Protein AF-A0AA45C4P8-F1 (afdb_monomer_lite)

Radius of gyration: 19.17 Å; chains: 1; bounding box: 40×17×59 Å

Sequence (83 aa):
MDDILNIKKSDMKKMSFNKLVENLESINEYFQSTQELDIEKGLELYKKSLDFIVIAKEKLTNLEEEKRKIDEIYDNLFNDKNT

Structure (mmCIF, N/CA/C/O backbone):
data_AF-A0AA45C4P8-F1
#
_entry.id   AF-A0AA45C4P8-F1
#
loop_
_atom_site.group_PDB
_atom_site.id
_atom_site.type_symbol
_atom_site.label_atom_id
_atom_site.label_alt_id
_atom_site.label_comp_id
_atom_site.label_asym_id
_atom_site.label_entity_id
_atom_site.label_seq_id
_atom_site.pdbx_PDB_ins_code
_atom_site.Cartn_x
_atom_site.Cartn_y
_atom_site.Cartn_z
_atom_site.occupancy
_atom_site.B_iso_or_equiv
_atom_site.auth_seq_id
_atom_site.auth_comp_id
_atom_site.auth_asym_id
_atom_site.auth_atom_id
_atom_site.pdbx_PDB_model_num
ATOM 1 N N . MET A 1 1 ? -8.422 -7.496 11.388 1.00 89.56 1 MET A N 1
ATOM 2 C CA . MET A 1 1 ? -8.191 -6.032 11.342 1.00 89.56 1 MET A CA 1
ATOM 3 C C . MET A 1 1 ? -6.993 -5.621 12.179 1.00 89.56 1 MET A C 1
ATOM 5 O O . MET A 1 1 ? -6.193 -4.832 11.698 1.00 89.56 1 MET A O 1
ATOM 9 N N . ASP A 1 2 ? -6.820 -6.181 13.375 1.00 89.00 2 ASP A N 1
ATOM 10 C CA . ASP A 1 2 ? -5.692 -5.838 14.256 1.00 89.00 2 ASP A CA 1
ATOM 11 C C . ASP A 1 2 ? -4.334 -6.146 13.600 1.00 89.00 2 ASP A C 1
ATOM 13 O O . ASP A 1 2 ? -3.410 -5.341 13.679 1.00 89.00 2 ASP A O 1
ATOM 17 N N . ASP A 1 3 ? -4.247 -7.234 12.826 1.00 93.19 3 ASP A N 1
ATOM 18 C CA . ASP A 1 3 ? -3.074 -7.536 11.994 1.00 93.19 3 ASP A CA 1
ATOM 19 C C . ASP A 1 3 ? -2.739 -6.393 11.031 1.00 93.19 3 ASP A C 1
ATOM 21 O O . ASP A 1 3 ? -1.584 -5.989 10.927 1.00 93.19 3 ASP A O 1
ATOM 25 N N . ILE A 1 4 ? -3.757 -5.821 10.376 1.00 94.19 4 ILE A N 1
ATOM 26 C CA . ILE A 1 4 ? -3.597 -4.711 9.432 1.00 94.19 4 ILE A CA 1
ATOM 27 C C . ILE A 1 4 ? -3.117 -3.454 10.163 1.00 94.19 4 ILE A C 1
ATOM 29 O O . ILE A 1 4 ? -2.187 -2.792 9.699 1.00 94.19 4 ILE A O 1
ATOM 33 N N . LEU A 1 5 ? -3.699 -3.144 11.326 1.00 96.12 5 LEU A N 1
ATOM 34 C CA . LEU A 1 5 ? -3.302 -2.006 12.163 1.00 96.12 5 LEU A CA 1
ATOM 35 C C . LEU A 1 5 ? -1.845 -2.105 12.638 1.00 96.12 5 LEU A C 1
ATOM 37 O O . LEU A 1 5 ? -1.162 -1.081 12.736 1.00 96.12 5 LEU A O 1
ATOM 41 N N . ASN A 1 6 ? -1.331 -3.319 12.825 1.00 96.69 6 ASN A N 1
ATOM 42 C CA . ASN A 1 6 ? 0.031 -3.567 13.294 1.00 96.69 6 ASN A CA 1
ATOM 43 C C . ASN A 1 6 ? 1.109 -3.512 12.197 1.00 96.69 6 ASN A C 1
ATOM 45 O O . ASN A 1 6 ? 2.299 -3.439 12.516 1.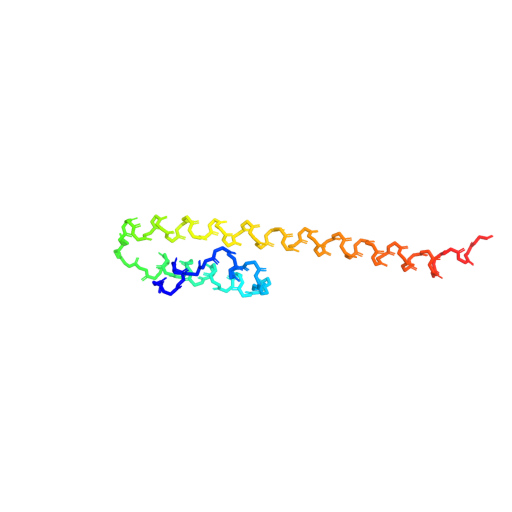00 96.69 6 ASN A O 1
ATOM 49 N N . ILE A 1 7 ? 0.741 -3.485 10.910 1.00 97.31 7 ILE A N 1
ATOM 50 C CA . ILE A 1 7 ? 1.714 -3.406 9.806 1.00 97.31 7 ILE A CA 1
ATOM 51 C C . ILE A 1 7 ? 2.476 -2.079 9.881 1.00 97.31 7 ILE A C 1
ATOM 53 O O . ILE A 1 7 ? 1.887 -1.006 9.778 1.00 97.31 7 ILE A O 1
ATOM 57 N N . LYS A 1 8 ? 3.802 -2.093 10.012 1.00 96.94 8 LYS A N 1
ATOM 58 C CA . LYS A 1 8 ? 4.579 -0.843 10.054 1.00 96.94 8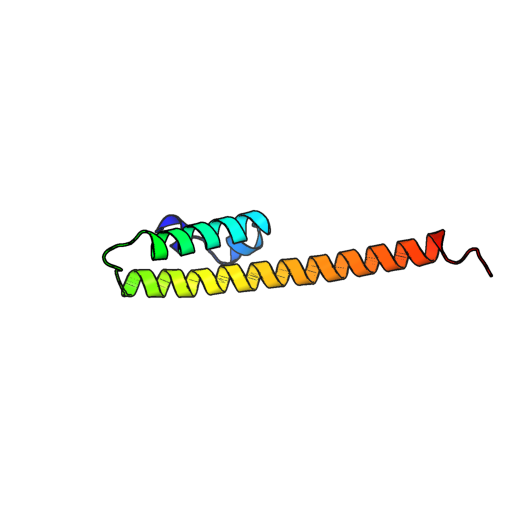 LYS A CA 1
ATOM 59 C C . LYS A 1 8 ? 4.720 -0.241 8.657 1.00 96.94 8 LYS A C 1
ATOM 61 O O . LYS A 1 8 ? 4.814 -0.962 7.667 1.00 96.94 8 LYS A O 1
ATOM 66 N N . LYS A 1 9 ? 4.863 1.088 8.574 1.00 94.69 9 LYS A N 1
ATOM 67 C CA . LYS A 1 9 ? 5.153 1.794 7.306 1.00 94.69 9 LYS A CA 1
ATOM 68 C C . LYS A 1 9 ? 6.362 1.217 6.563 1.00 94.69 9 LYS A C 1
ATOM 70 O O . LYS A 1 9 ? 6.352 1.135 5.340 1.00 94.69 9 LYS A O 1
ATOM 75 N N . SER A 1 10 ? 7.398 0.801 7.292 1.00 96.12 10 SER A N 1
ATOM 76 C CA . SER A 1 10 ? 8.586 0.155 6.718 1.00 96.12 10 SER A CA 1
ATOM 77 C C . SER A 1 10 ? 8.263 -1.144 5.985 1.00 96.12 10 SER A C 1
ATOM 79 O O . SER A 1 10 ? 8.895 -1.448 4.977 1.00 96.12 10 SER A O 1
ATOM 81 N N . ASP A 1 11 ? 7.284 -1.895 6.482 1.00 97.62 11 ASP A N 1
ATOM 82 C CA . ASP A 1 11 ? 6.884 -3.179 5.915 1.00 97.62 11 ASP A CA 1
ATOM 83 C C . ASP A 1 11 ? 5.936 -2.961 4.736 1.00 97.62 11 ASP A C 1
ATOM 85 O O . ASP A 1 11 ? 6.118 -3.582 3.693 1.00 97.62 11 ASP A O 1
ATOM 89 N N . MET A 1 12 ? 5.030 -1.978 4.830 1.00 97.31 12 MET A N 1
ATOM 90 C CA . MET A 1 12 ? 4.209 -1.524 3.698 1.00 97.31 12 MET A CA 1
ATOM 91 C C . MET A 1 12 ? 5.064 -1.138 2.488 1.00 97.31 12 MET A C 1
ATOM 93 O O . MET A 1 12 ? 4.788 -1.556 1.368 1.00 97.31 12 MET A O 1
ATOM 97 N N . LYS A 1 13 ? 6.156 -0.388 2.692 1.00 96.19 13 LYS A N 1
ATOM 98 C CA . LYS A 1 13 ? 7.055 0.013 1.594 1.00 96.19 13 LYS A CA 1
ATOM 99 C C . LYS A 1 13 ? 7.651 -1.180 0.836 1.00 96.19 13 LYS A C 1
ATOM 101 O O . LYS A 1 13 ? 7.932 -1.062 -0.359 1.00 96.19 13 LYS A O 1
ATOM 106 N N . LYS A 1 14 ? 7.798 -2.333 1.495 1.00 97.12 14 LYS A N 1
ATOM 107 C CA . LYS A 1 14 ? 8.301 -3.582 0.899 1.00 97.12 14 LYS A CA 1
ATOM 108 C C . LYS A 1 14 ? 7.215 -4.404 0.197 1.00 97.12 14 LYS A C 1
ATOM 110 O O . LYS A 1 14 ? 7.553 -5.315 -0.548 1.00 97.12 14 LYS A O 1
ATOM 115 N N . MET A 1 15 ? 5.935 -4.099 0.407 1.00 97.38 15 MET A N 1
ATOM 116 C CA . MET A 1 15 ? 4.828 -4.818 -0.229 1.00 97.38 15 MET A CA 1
ATOM 117 C C . MET A 1 15 ? 4.747 -4.529 -1.732 1.00 97.38 15 MET A C 1
ATOM 119 O O . MET A 1 15 ? 5.185 -3.478 -2.214 1.00 97.38 15 MET A O 1
ATOM 123 N N . SER A 1 16 ? 4.162 -5.463 -2.483 1.00 96.81 16 SER A N 1
ATOM 124 C CA . SER A 1 16 ? 3.748 -5.210 -3.864 1.00 96.81 16 SER A CA 1
ATOM 125 C C . SER A 1 16 ? 2.572 -4.230 -3.895 1.00 96.81 16 SER A C 1
ATOM 127 O O . SER A 1 16 ? 1.842 -4.101 -2.911 1.00 96.81 16 SER A O 1
ATOM 129 N N . PHE A 1 17 ? 2.366 -3.556 -5.031 1.00 96.25 17 PHE A N 1
ATOM 130 C CA . PHE A 1 17 ? 1.203 -2.684 -5.224 1.00 96.25 17 PHE A CA 1
ATOM 131 C C . PHE A 1 17 ? -0.109 -3.435 -4.953 1.00 96.25 17 PHE A C 1
ATOM 133 O O . PHE A 1 17 ? -0.901 -2.994 -4.126 1.00 96.25 17 PHE A O 1
ATOM 140 N N . ASN A 1 18 ? -0.275 -4.624 -5.545 1.00 96.69 18 ASN A N 1
ATOM 141 C CA . ASN A 1 18 ? -1.462 -5.459 -5.341 1.00 96.69 18 ASN A CA 1
ATOM 142 C C . ASN A 1 18 ? -1.691 -5.766 -3.862 1.00 96.69 18 ASN A C 1
ATOM 144 O O . ASN A 1 18 ? -2.811 -5.647 -3.385 1.00 96.69 18 ASN A O 1
ATOM 148 N N . LYS A 1 19 ? -0.629 -6.069 -3.101 1.00 97.75 19 LYS A N 1
ATOM 149 C CA . LYS A 1 19 ? -0.798 -6.368 -1.680 1.00 97.75 19 LYS A CA 1
ATOM 150 C C . LYS A 1 19 ? -1.242 -5.150 -0.870 1.00 97.75 19 LYS A C 1
ATOM 152 O O . LYS A 1 19 ? -1.987 -5.302 0.094 1.00 97.75 19 LYS A O 1
ATOM 157 N N . LEU A 1 20 ? -0.798 -3.946 -1.233 1.00 97.88 20 LEU A N 1
ATOM 158 C CA . LEU A 1 20 ? -1.284 -2.711 -0.607 1.00 97.88 20 LEU A CA 1
ATOM 159 C C . LEU A 1 20 ? -2.779 -2.508 -0.896 1.00 97.88 20 LEU A C 1
ATOM 161 O O . LEU A 1 20 ? -3.524 -2.165 0.018 1.00 97.88 20 LEU A O 1
ATOM 165 N N . VAL A 1 21 ? -3.212 -2.770 -2.133 1.00 97.19 21 VAL A N 1
ATOM 166 C CA . VAL A 1 21 ? -4.621 -2.667 -2.550 1.00 97.19 21 VAL A CA 1
ATOM 167 C C . VAL A 1 21 ? -5.494 -3.711 -1.853 1.00 97.19 21 VAL A C 1
ATOM 169 O O . VAL A 1 21 ? -6.511 -3.340 -1.287 1.00 97.19 21 VAL A O 1
ATOM 172 N N . GLU A 1 22 ? -5.062 -4.969 -1.764 1.00 97.75 22 GLU A N 1
ATOM 173 C CA . GLU A 1 22 ? -5.786 -6.019 -1.024 1.00 97.75 22 GLU A CA 1
ATOM 174 C C . GLU A 1 22 ? -6.028 -5.633 0.448 1.00 97.75 22 GLU A C 1
ATOM 176 O O . GLU A 1 22 ? -7.091 -5.895 1.011 1.00 97.75 22 GLU A O 1
ATOM 181 N N . ASN A 1 23 ? -5.044 -4.995 1.099 1.00 97.88 23 ASN A N 1
ATOM 182 C CA . ASN A 1 23 ? -5.221 -4.503 2.468 1.00 97.88 23 ASN A CA 1
ATOM 183 C C . ASN A 1 23 ? -6.248 -3.362 2.533 1.00 97.88 23 ASN A C 1
ATOM 185 O O . ASN A 1 23 ? -7.022 -3.306 3.485 1.00 97.88 23 ASN A O 1
ATOM 189 N N . LEU A 1 24 ? -6.276 -2.468 1.539 1.00 97.38 24 LEU A N 1
ATOM 190 C CA . LEU A 1 24 ? -7.288 -1.410 1.444 1.00 97.38 24 LEU A CA 1
ATOM 191 C C . LEU A 1 24 ? -8.689 -1.977 1.221 1.00 97.38 24 LEU A C 1
ATOM 193 O O . LEU A 1 24 ? -9.630 -1.531 1.873 1.00 97.38 24 LEU A O 1
ATOM 197 N N . GLU A 1 25 ? -8.822 -2.975 0.351 1.00 96.94 25 GLU A N 1
ATOM 198 C CA . GLU A 1 25 ? -10.080 -3.685 0.113 1.00 96.94 25 GLU A CA 1
ATOM 199 C C . GLU A 1 25 ? -10.568 -4.360 1.394 1.00 96.94 25 GLU A C 1
ATOM 201 O O . GLU A 1 25 ? -11.711 -4.149 1.784 1.00 96.94 25 GLU A O 1
ATOM 206 N N . SER A 1 26 ? -9.678 -5.033 2.128 1.00 96.25 26 SER A N 1
ATOM 207 C CA . SER A 1 26 ? -10.003 -5.643 3.427 1.00 96.25 26 SER A CA 1
ATOM 208 C C . SER A 1 26 ? -10.510 -4.616 4.452 1.00 96.25 26 SER A C 1
ATOM 210 O O . SER A 1 26 ? -11.415 -4.903 5.237 1.00 96.25 26 SER A O 1
ATOM 212 N N . ILE A 1 27 ? -9.930 -3.407 4.474 1.00 95.81 27 ILE A N 1
ATOM 213 C CA . ILE A 1 27 ? -10.406 -2.322 5.346 1.00 95.81 27 ILE A CA 1
ATOM 214 C C . ILE A 1 27 ? -11.777 -1.817 4.876 1.00 95.81 27 ILE A C 1
ATOM 216 O O . ILE A 1 27 ? -12.664 -1.595 5.698 1.00 95.81 27 ILE A O 1
ATOM 220 N N . ASN A 1 28 ? -11.970 -1.643 3.569 1.00 94.62 28 ASN A N 1
ATOM 221 C CA . ASN A 1 28 ? -13.247 -1.212 3.007 1.00 94.62 28 ASN A CA 1
ATOM 222 C C . ASN A 1 28 ? -14.365 -2.232 3.286 1.00 94.62 28 ASN A C 1
ATOM 224 O O . ASN A 1 28 ? -15.452 -1.847 3.709 1.00 94.62 28 ASN A O 1
ATOM 228 N N . GLU A 1 29 ? -14.083 -3.525 3.133 1.00 94.44 29 GLU A N 1
ATOM 229 C CA . GLU A 1 29 ? -14.999 -4.612 3.485 1.00 94.44 29 GLU A CA 1
ATOM 230 C C . GLU A 1 29 ? -15.407 -4.546 4.954 1.00 94.44 29 GLU A C 1
ATOM 232 O O . GLU A 1 29 ? -16.596 -4.624 5.248 1.00 94.44 29 GLU A O 1
ATOM 237 N N . TYR A 1 30 ? -14.460 -4.304 5.870 1.00 92.81 30 TYR A N 1
ATOM 238 C CA . TYR A 1 30 ? -14.778 -4.111 7.286 1.00 92.81 30 TYR A CA 1
ATOM 239 C C . TYR A 1 30 ? -15.797 -2.983 7.503 1.00 92.81 30 TYR A C 1
ATOM 241 O O . TYR A 1 30 ? -16.759 -3.168 8.246 1.00 92.81 30 TYR A O 1
ATOM 249 N N . PHE A 1 31 ? -15.637 -1.830 6.846 1.00 92.25 31 PHE A N 1
ATOM 250 C CA . PHE A 1 31 ? -16.604 -0.733 6.969 1.00 92.25 31 PHE A CA 1
ATOM 251 C C . PHE A 1 31 ? -17.978 -1.078 6.384 1.00 92.25 31 PHE A C 1
ATOM 253 O O . PHE A 1 31 ? -18.989 -0.619 6.908 1.00 92.25 31 PHE A O 1
ATOM 260 N N . GLN A 1 32 ? -18.026 -1.879 5.320 1.00 90.62 32 GLN A N 1
ATOM 261 C CA . GLN A 1 32 ? -19.276 -2.272 4.665 1.00 90.62 32 GLN A CA 1
ATOM 262 C C . GLN A 1 32 ? -20.016 -3.393 5.405 1.00 90.62 32 GLN A C 1
ATOM 264 O O . GLN A 1 32 ? -21.245 -3.427 5.392 1.00 90.62 32 GLN A O 1
ATOM 269 N N . SER A 1 33 ? -19.290 -4.313 6.042 1.00 88.06 33 SER A N 1
ATOM 270 C CA . SER A 1 33 ? -19.864 -5.482 6.715 1.00 88.06 33 SER A CA 1
ATOM 271 C C . SER A 1 33 ? -20.276 -5.218 8.161 1.00 88.06 33 SER A C 1
ATOM 273 O O . SER A 1 33 ? -20.925 -6.061 8.780 1.00 88.06 33 SER A O 1
ATOM 275 N N . THR A 1 34 ? -19.847 -4.098 8.741 1.00 80.81 34 THR A N 1
ATOM 276 C CA . THR A 1 34 ? -20.028 -3.836 10.169 1.00 80.81 34 THR A CA 1
ATOM 277 C C . THR A 1 34 ? -21.363 -3.143 10.436 1.00 80.81 34 THR A C 1
ATOM 279 O O . THR A 1 34 ? -21.600 -2.026 9.987 1.00 80.81 34 THR A O 1
ATOM 282 N N . GLN A 1 35 ? -22.232 -3.813 11.198 1.00 75.81 35 GLN A N 1
ATOM 283 C CA . GLN A 1 35 ? -23.577 -3.329 11.531 1.00 75.81 35 GLN A CA 1
ATOM 284 C C . GLN A 1 35 ? -23.563 -2.243 12.627 1.00 75.81 35 GLN A C 1
ATOM 286 O O . GLN A 1 35 ? -24.363 -1.313 12.575 1.00 75.81 35 GLN A O 1
ATOM 291 N N . GLU A 1 36 ? -22.615 -2.326 13.569 1.00 82.69 36 GLU A N 1
ATOM 292 C CA . GLU A 1 36 ? -22.295 -1.281 14.551 1.00 82.69 36 GLU A CA 1
ATOM 293 C C . GLU A 1 36 ? -20.793 -1.005 14.531 1.00 82.69 36 GLU A C 1
ATOM 295 O O . GLU A 1 36 ? -19.979 -1.825 14.959 1.00 82.69 36 GLU A O 1
ATOM 300 N N . LEU A 1 37 ? -20.419 0.143 13.969 1.00 80.75 37 LEU A N 1
ATOM 301 C CA . LEU A 1 37 ? -19.025 0.528 13.817 1.00 80.75 37 LEU A CA 1
ATOM 302 C C . LEU A 1 37 ? -18.476 1.065 15.142 1.00 80.75 37 LEU A C 1
ATOM 304 O O . LEU A 1 37 ? -18.899 2.122 15.610 1.00 80.75 37 LEU A O 1
ATOM 308 N N . ASP A 1 38 ? -17.467 0.390 15.689 1.00 89.94 38 ASP A N 1
ATOM 309 C CA . ASP A 1 38 ? -16.590 0.992 16.691 1.00 89.94 38 ASP A CA 1
ATOM 310 C C . ASP A 1 38 ? -15.852 2.183 16.055 1.00 89.94 38 ASP A C 1
ATOM 312 O O . ASP A 1 38 ? -15.014 2.019 15.161 1.00 89.94 38 ASP A O 1
ATOM 316 N N . ILE A 1 39 ? -16.202 3.392 16.501 1.00 90.88 39 ILE A N 1
ATOM 317 C CA . ILE A 1 39 ? -15.713 4.656 15.943 1.00 90.88 39 ILE A CA 1
ATOM 318 C C . ILE A 1 39 ? -14.204 4.819 16.161 1.00 90.88 39 ILE A C 1
ATOM 320 O O . ILE A 1 39 ? -13.519 5.317 15.265 1.00 90.88 39 ILE A O 1
ATOM 324 N N . GLU A 1 40 ? -13.670 4.398 17.311 1.00 93.44 40 GLU A N 1
ATOM 325 C CA . GLU A 1 40 ? -12.240 4.529 17.612 1.00 93.44 40 GLU A CA 1
ATOM 326 C C . GLU A 1 40 ? -11.431 3.628 16.681 1.00 93.44 40 GLU A C 1
ATOM 328 O O . GLU A 1 40 ? -10.532 4.097 15.973 1.00 93.44 40 GLU A O 1
ATOM 333 N N . LYS A 1 41 ? -11.841 2.361 16.572 1.00 93.12 41 LYS A N 1
ATOM 334 C CA . LYS A 1 41 ? -11.235 1.402 15.644 1.00 93.12 41 LYS A CA 1
ATOM 335 C C . LYS A 1 41 ? -11.380 1.833 14.185 1.00 93.12 41 LYS A C 1
ATOM 337 O O . LYS A 1 41 ? -10.437 1.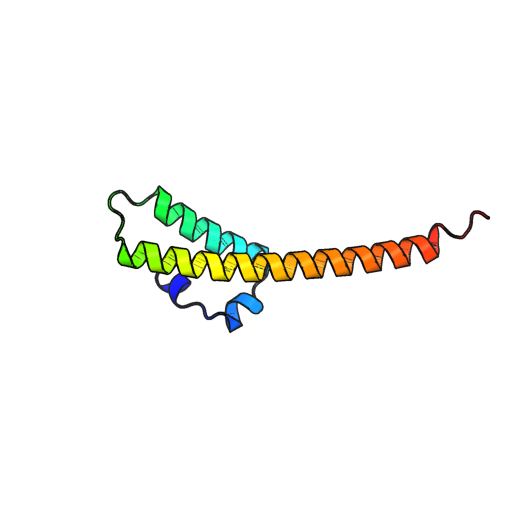717 13.399 1.00 93.12 41 LYS A O 1
ATOM 342 N N . GLY A 1 42 ? -12.545 2.360 13.812 1.00 94.19 42 GLY A N 1
ATOM 343 C CA . GLY A 1 42 ? -12.793 2.910 12.482 1.00 94.19 42 GLY A CA 1
ATOM 344 C C . GLY A 1 42 ? -11.828 4.049 12.149 1.00 94.19 42 GLY A C 1
ATOM 345 O O . GLY A 1 42 ? -11.217 4.057 11.080 1.00 94.19 42 GLY A O 1
ATOM 346 N N . LEU A 1 43 ? -11.609 4.978 13.081 1.00 95.44 43 LEU A N 1
ATOM 347 C CA . LEU A 1 43 ? -10.674 6.084 12.881 1.00 95.44 43 LEU A CA 1
ATOM 348 C C . LEU A 1 43 ? -9.227 5.596 12.700 1.00 95.44 43 LEU A C 1
ATOM 350 O O . LEU A 1 43 ? -8.496 6.134 11.863 1.00 95.44 43 LEU A O 1
ATOM 354 N N . GLU A 1 44 ? -8.803 4.581 13.452 1.00 96.69 44 GLU A N 1
ATOM 355 C CA . GLU A 1 44 ? -7.478 3.974 13.288 1.00 96.69 44 GLU A CA 1
ATOM 356 C C . GLU A 1 44 ? -7.311 3.309 11.919 1.00 96.69 44 GLU A C 1
ATOM 358 O O . GLU A 1 44 ? -6.312 3.547 11.235 1.00 96.69 44 GLU A O 1
ATOM 363 N N . LEU A 1 45 ? -8.307 2.541 11.473 1.00 96.69 45 LEU A N 1
ATOM 364 C CA . LEU A 1 45 ? -8.305 1.903 10.155 1.00 96.69 45 LEU A CA 1
ATOM 365 C C . LEU A 1 45 ? -8.319 2.930 9.019 1.00 96.69 45 LEU A C 1
ATOM 367 O O . LEU A 1 45 ? -7.653 2.735 8.000 1.00 96.69 45 LEU A O 1
ATOM 371 N N . TYR A 1 46 ? -9.002 4.060 9.201 1.00 95.38 46 TYR A N 1
ATOM 372 C CA . TYR A 1 46 ? -9.002 5.147 8.225 1.00 95.38 46 TYR A CA 1
ATOM 373 C C . TYR A 1 46 ? -7.616 5.793 8.092 1.00 95.38 46 TYR A C 1
ATOM 375 O O . TYR A 1 46 ? -7.091 5.938 6.986 1.00 95.38 46 TYR A O 1
ATOM 383 N N . LYS A 1 47 ? -6.961 6.103 9.222 1.00 96.88 47 LYS A N 1
ATOM 384 C CA . LYS A 1 47 ? -5.565 6.580 9.235 1.00 96.88 47 LYS A CA 1
ATOM 385 C C . LYS A 1 47 ? -4.627 5.562 8.589 1.00 96.88 47 LYS A C 1
ATOM 387 O O . LYS A 1 47 ? -3.739 5.934 7.826 1.00 96.88 47 LYS A O 1
ATOM 392 N N . LYS A 1 48 ? -4.846 4.275 8.855 1.00 97.56 48 LYS A N 1
ATOM 393 C CA . LYS A 1 48 ? -4.059 3.193 8.263 1.00 97.56 48 LYS A CA 1
ATOM 394 C C . LYS A 1 48 ? -4.236 3.101 6.750 1.00 97.56 48 LYS A C 1
ATOM 396 O O . LYS A 1 48 ? -3.258 2.924 6.030 1.00 97.56 48 LYS A O 1
ATOM 401 N N . SER A 1 49 ? -5.464 3.270 6.270 1.00 97.50 49 SER A N 1
ATOM 402 C CA . SER A 1 49 ? -5.788 3.295 4.840 1.00 97.50 49 SER A CA 1
ATOM 403 C C . SER A 1 49 ? -5.066 4.433 4.128 1.00 97.50 49 SER A C 1
ATOM 405 O O . SER A 1 49 ? -4.524 4.237 3.043 1.00 97.50 49 SER A O 1
ATOM 407 N N . LEU A 1 50 ? -4.979 5.607 4.761 1.00 97.69 50 LEU A N 1
ATOM 408 C CA . LEU A 1 50 ? -4.210 6.723 4.216 1.00 97.69 50 LEU A CA 1
ATOM 409 C C . LEU A 1 50 ? -2.736 6.345 4.004 1.00 97.69 50 LEU A C 1
ATOM 411 O O . LEU A 1 50 ? -2.181 6.632 2.946 1.00 97.69 50 LEU A O 1
ATOM 415 N N . ASP A 1 51 ? -2.118 5.660 4.968 1.00 97.94 51 ASP A N 1
ATOM 416 C CA . ASP A 1 51 ? -0.733 5.199 4.837 1.00 97.94 51 ASP A CA 1
ATOM 417 C C . ASP A 1 51 ? -0.555 4.221 3.663 1.00 97.94 51 ASP A C 1
ATOM 419 O O . ASP A 1 51 ? 0.388 4.364 2.879 1.00 97.94 51 ASP A O 1
ATOM 423 N N . PHE A 1 52 ? -1.475 3.264 3.502 1.00 98.25 52 PHE A N 1
ATOM 424 C CA . PHE A 1 52 ? -1.473 2.338 2.367 1.00 98.25 52 PHE A CA 1
ATOM 425 C C . PHE A 1 52 ? -1.617 3.067 1.025 1.00 98.25 52 PHE A C 1
ATOM 427 O O . PHE A 1 52 ? -0.839 2.802 0.109 1.00 98.25 52 PHE A O 1
ATOM 434 N N . ILE A 1 53 ? -2.563 4.006 0.914 1.00 97.56 53 ILE A N 1
ATOM 435 C CA . ILE A 1 53 ? -2.825 4.770 -0.317 1.00 97.56 53 ILE A CA 1
ATOM 436 C C . ILE A 1 53 ? -1.616 5.617 -0.706 1.00 97.56 53 ILE A C 1
ATOM 438 O O . ILE A 1 53 ? -1.233 5.635 -1.874 1.00 97.56 53 ILE A O 1
ATOM 442 N N . VAL A 1 54 ? -0.997 6.304 0.257 1.00 97.88 54 VAL A N 1
ATOM 443 C CA . VAL A 1 54 ? 0.188 7.131 -0.004 1.00 97.88 54 VAL A CA 1
ATOM 444 C C . VAL A 1 54 ? 1.318 6.275 -0.576 1.00 97.88 54 VAL A C 1
ATOM 446 O O . VAL A 1 54 ? 1.880 6.620 -1.611 1.00 97.88 54 VAL A O 1
ATOM 449 N N . ILE A 1 55 ? 1.601 5.122 0.033 1.00 98.00 55 ILE A N 1
ATOM 450 C CA . ILE A 1 55 ? 2.675 4.228 -0.424 1.00 98.00 55 ILE A CA 1
ATOM 451 C C . ILE A 1 55 ? 2.333 3.580 -1.775 1.00 98.00 55 ILE A C 1
ATOM 453 O O . ILE A 1 55 ? 3.212 3.416 -2.623 1.00 98.00 55 ILE A O 1
ATOM 457 N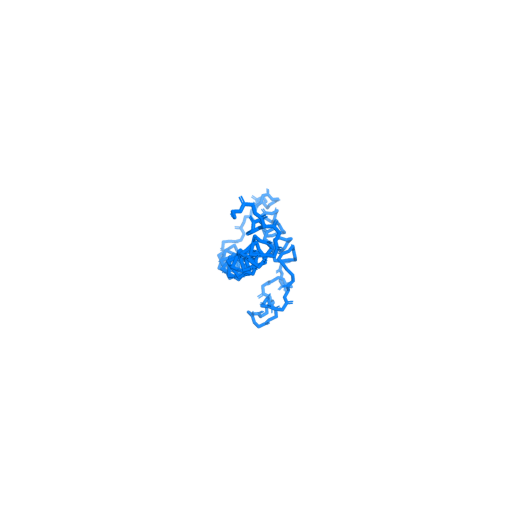 N . ALA A 1 56 ? 1.068 3.223 -2.006 1.00 97.69 56 ALA A N 1
ATOM 458 C CA . ALA A 1 56 ? 0.621 2.696 -3.293 1.00 97.69 56 ALA A CA 1
ATOM 459 C C . ALA A 1 56 ? 0.793 3.739 -4.409 1.00 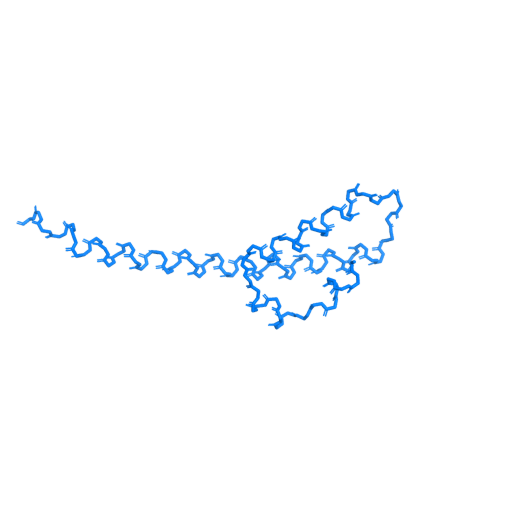97.69 56 ALA A C 1
ATOM 461 O O . ALA A 1 56 ? 1.306 3.410 -5.479 1.00 97.69 56 ALA A O 1
ATOM 462 N N . LYS A 1 57 ? 0.445 5.003 -4.135 1.00 97.31 57 LYS A N 1
ATOM 463 C CA . LYS A 1 57 ? 0.646 6.122 -5.060 1.00 97.31 57 LYS A CA 1
ATOM 464 C C . LYS A 1 57 ? 2.125 6.348 -5.367 1.00 97.31 57 LYS A C 1
ATOM 466 O O . LYS A 1 57 ? 2.471 6.461 -6.535 1.00 97.31 57 LYS A O 1
ATOM 471 N N . GLU A 1 58 ? 2.992 6.359 -4.352 1.00 96.88 58 GLU A N 1
ATOM 472 C CA . GLU A 1 58 ? 4.448 6.467 -4.546 1.00 96.88 58 GLU A CA 1
ATOM 473 C C . GLU A 1 58 ? 4.972 5.373 -5.491 1.00 96.88 58 GLU A C 1
ATOM 475 O O . GLU A 1 58 ? 5.723 5.657 -6.422 1.00 96.88 58 GLU A O 1
ATOM 480 N N . LYS A 1 59 ? 4.541 4.118 -5.297 1.00 96.12 59 LYS A N 1
ATOM 481 C CA . LYS A 1 59 ? 4.931 3.005 -6.179 1.00 96.12 59 LYS A CA 1
ATOM 482 C C . LYS A 1 59 ? 4.429 3.188 -7.607 1.00 96.12 59 LYS A C 1
ATOM 484 O O . LYS A 1 59 ? 5.182 2.911 -8.535 1.00 96.12 59 LYS A O 1
ATOM 489 N N . LEU A 1 60 ? 3.186 3.635 -7.780 1.00 96.31 60 LEU A N 1
ATOM 490 C CA . LEU A 1 60 ? 2.611 3.863 -9.103 1.00 96.31 60 LEU A CA 1
ATOM 491 C C . LEU A 1 60 ? 3.376 4.955 -9.856 1.00 96.31 60 LEU A C 1
ATOM 493 O O . LEU A 1 60 ? 3.766 4.735 -10.996 1.00 96.31 60 LEU A O 1
ATOM 497 N N . THR A 1 61 ? 3.668 6.079 -9.198 1.00 96.81 61 THR A N 1
ATOM 498 C CA . THR A 1 61 ? 4.458 7.164 -9.795 1.00 96.81 61 THR A CA 1
ATOM 499 C C . THR A 1 61 ? 5.844 6.681 -10.226 1.00 96.81 61 THR A C 1
ATOM 501 O O . THR A 1 61 ? 6.271 6.968 -11.341 1.00 96.81 61 THR A O 1
ATOM 504 N N . ASN A 1 62 ? 6.524 5.877 -9.402 1.00 95.94 62 ASN A N 1
ATOM 505 C CA . ASN A 1 62 ? 7.824 5.316 -9.782 1.00 95.94 62 ASN A CA 1
ATOM 506 C C . ASN A 1 62 ? 7.720 4.385 -11.005 1.00 95.94 62 ASN A C 1
ATOM 508 O O . ASN A 1 62 ? 8.555 4.458 -11.902 1.00 95.94 62 ASN A O 1
ATOM 512 N N . LEU A 1 63 ? 6.684 3.540 -11.069 1.00 96.00 63 LEU A N 1
ATOM 513 C CA . LEU A 1 63 ? 6.447 2.651 -12.212 1.00 96.00 63 LEU A CA 1
ATOM 514 C C . LEU A 1 63 ? 6.135 3.427 -13.499 1.00 96.00 63 LEU A C 1
ATOM 516 O O . LEU A 1 63 ? 6.600 3.046 -14.570 1.00 96.00 63 LEU A O 1
ATOM 520 N N . GLU A 1 64 ? 5.371 4.516 -13.409 1.00 96.75 64 GLU A N 1
ATOM 521 C CA . GLU A 1 64 ? 5.094 5.403 -14.545 1.00 96.75 64 GLU A CA 1
ATOM 522 C C . GLU A 1 64 ? 6.381 6.046 -15.080 1.00 96.75 64 GLU A C 1
ATOM 524 O O . GLU A 1 64 ? 6.595 6.092 -16.294 1.00 96.75 64 GLU A O 1
ATOM 529 N N . GLU A 1 65 ? 7.271 6.492 -14.191 1.00 97.50 65 GLU A N 1
ATOM 530 C CA . GLU A 1 65 ? 8.573 7.040 -14.577 1.00 97.50 65 GLU A CA 1
ATOM 531 C C . GLU A 1 65 ? 9.494 5.992 -15.210 1.00 97.50 65 GLU A C 1
ATOM 533 O O . GLU A 1 65 ? 10.174 6.287 -16.196 1.00 97.50 65 GLU A O 1
ATOM 538 N N . GLU A 1 66 ? 9.531 4.776 -14.662 1.00 96.88 66 GLU A N 1
ATOM 539 C CA . GLU A 1 66 ? 10.293 3.658 -15.227 1.00 96.88 66 GLU A CA 1
ATOM 540 C C . GLU A 1 66 ? 9.775 3.280 -16.616 1.00 96.88 66 GLU A C 1
ATOM 542 O O . GLU A 1 66 ? 10.569 3.172 -17.553 1.00 96.88 66 GLU A O 1
ATOM 547 N N . LYS A 1 67 ? 8.451 3.164 -16.779 1.00 97.75 67 LYS A N 1
ATOM 548 C CA . LYS A 1 67 ? 7.821 2.908 -18.078 1.00 97.75 67 LYS A CA 1
ATOM 549 C C . LYS A 1 67 ? 8.196 3.986 -19.091 1.00 97.75 67 LYS A C 1
ATOM 551 O O . LYS A 1 67 ? 8.626 3.646 -20.186 1.00 97.75 67 LYS A O 1
ATOM 556 N N . ARG A 1 68 ? 8.089 5.269 -18.724 1.00 97.75 68 ARG A N 1
ATOM 557 C CA . ARG A 1 68 ? 8.443 6.380 -19.623 1.00 97.75 68 ARG A CA 1
ATOM 558 C C . ARG A 1 68 ? 9.884 6.264 -20.126 1.00 97.75 68 ARG A C 1
ATOM 560 O O . ARG A 1 68 ? 10.122 6.431 -21.314 1.00 97.75 68 ARG A O 1
ATOM 567 N N . LYS A 1 69 ? 10.837 5.933 -19.249 1.00 97.50 69 LYS A N 1
ATOM 568 C CA . LYS A 1 69 ? 12.244 5.734 -19.643 1.00 97.50 69 LYS A CA 1
ATOM 569 C C . LYS A 1 69 ? 12.415 4.553 -20.602 1.00 97.50 69 LYS A C 1
ATOM 571 O O . LYS A 1 69 ? 13.223 4.631 -21.520 1.00 97.50 69 LYS A O 1
ATOM 576 N N . ILE A 1 70 ? 11.684 3.459 -20.385 1.00 97.38 70 ILE A N 1
ATOM 577 C CA . ILE A 1 70 ? 11.709 2.298 -21.285 1.00 97.38 70 ILE A CA 1
ATOM 578 C C . ILE A 1 70 ? 11.161 2.681 -22.663 1.00 97.38 70 ILE A C 1
ATOM 580 O O . ILE A 1 70 ? 11.790 2.348 -23.666 1.00 97.38 70 ILE A O 1
ATOM 584 N N . ASP A 1 71 ? 10.041 3.405 -22.705 1.00 96.56 71 ASP A N 1
ATOM 585 C CA . ASP A 1 71 ? 9.423 3.879 -23.948 1.00 96.56 71 ASP A CA 1
ATOM 586 C C . ASP A 1 71 ? 10.384 4.807 -24.722 1.00 96.56 71 ASP A C 1
ATOM 588 O O . ASP A 1 71 ? 10.617 4.590 -25.908 1.00 96.56 71 ASP A O 1
ATOM 592 N N . GLU A 1 72 ? 11.043 5.758 -24.046 1.00 96.50 72 GLU A N 1
ATOM 593 C CA . GLU A 1 72 ? 12.060 6.636 -24.654 1.00 96.50 72 GLU A CA 1
ATOM 594 C C . GLU A 1 72 ? 13.236 5.843 -25.256 1.00 96.50 72 GLU A C 1
ATOM 596 O O . GLU A 1 72 ? 13.696 6.131 -26.362 1.00 96.50 72 GLU A O 1
ATOM 601 N N . ILE A 1 73 ? 13.742 4.825 -24.549 1.00 95.81 73 ILE A N 1
ATOM 602 C CA . ILE A 1 73 ? 14.824 3.967 -25.061 1.00 95.81 73 ILE A CA 1
ATOM 603 C C . ILE A 1 73 ? 14.350 3.175 -26.282 1.00 95.81 73 ILE A C 1
ATOM 605 O O . ILE A 1 73 ? 15.088 3.055 -27.260 1.00 95.81 73 ILE A O 1
ATOM 609 N N . TYR A 1 74 ? 13.138 2.625 -26.225 1.00 95.50 74 TYR A N 1
ATOM 610 C CA . TYR A 1 74 ? 12.548 1.880 -27.330 1.00 95.50 74 TYR A CA 1
ATOM 611 C C . TYR A 1 74 ? 12.415 2.758 -28.583 1.00 95.50 74 TYR A C 1
ATOM 613 O O . TYR A 1 74 ? 12.858 2.355 -29.660 1.00 95.50 74 TYR A O 1
ATOM 621 N N . ASP A 1 75 ? 11.892 3.975 -28.437 1.00 94.69 75 ASP A N 1
ATOM 622 C CA . ASP A 1 75 ? 11.729 4.912 -29.547 1.00 94.69 75 ASP A CA 1
ATOM 623 C C . ASP A 1 75 ? 13.075 5.265 -30.199 1.00 94.69 75 ASP A C 1
ATOM 625 O O . ASP A 1 75 ? 13.217 5.140 -31.416 1.00 94.69 75 ASP A O 1
ATOM 629 N N . ASN A 1 76 ? 14.103 5.576 -29.405 1.00 93.12 76 ASN A N 1
ATOM 630 C CA . ASN A 1 76 ? 15.446 5.871 -29.924 1.00 93.12 76 ASN A CA 1
ATOM 631 C C . ASN A 1 76 ? 16.084 4.678 -30.668 1.00 93.12 76 ASN A C 1
ATOM 633 O O . ASN A 1 76 ? 16.877 4.855 -31.591 1.00 93.12 76 ASN A O 1
ATOM 637 N N . LEU A 1 77 ? 15.778 3.436 -30.273 1.00 93.44 77 LEU A N 1
ATOM 638 C CA . LEU A 1 77 ? 16.353 2.241 -30.904 1.00 93.44 77 LEU A CA 1
ATOM 639 C C . LEU A 1 77 ? 15.657 1.854 -32.215 1.00 93.44 77 LEU A C 1
ATOM 641 O O . LEU A 1 77 ? 16.312 1.332 -33.126 1.00 93.44 77 LEU A O 1
ATOM 645 N N . PHE A 1 78 ? 14.340 2.056 -32.296 1.00 88.38 78 PHE A N 1
ATOM 646 C CA . PHE A 1 78 ? 13.510 1.457 -33.345 1.00 88.38 78 PHE A CA 1
ATOM 647 C C . PHE A 1 78 ? 12.761 2.468 -34.221 1.00 88.38 78 PHE A C 1
ATOM 649 O O . PHE A 1 78 ? 12.426 2.117 -35.352 1.00 88.38 78 PHE A O 1
ATOM 656 N N . ASN A 1 79 ? 12.556 3.708 -33.765 1.00 74.75 79 ASN A N 1
ATOM 657 C CA . ASN A 1 79 ? 11.811 4.733 -34.505 1.00 74.75 79 ASN A CA 1
ATOM 658 C C . ASN A 1 79 ? 12.709 5.786 -35.193 1.00 74.75 79 ASN A C 1
ATOM 660 O O . ASN A 1 79 ? 12.266 6.398 -36.163 1.00 74.75 79 ASN A O 1
ATOM 664 N N . ASP A 1 80 ? 13.989 5.907 -34.817 1.00 60.59 80 ASP A N 1
ATOM 665 C CA . ASP A 1 80 ? 14.957 6.846 -35.430 1.00 60.59 80 ASP A CA 1
ATOM 666 C C . ASP A 1 80 ? 15.530 6.409 -36.802 1.00 60.59 80 ASP A C 1
ATOM 668 O O . ASP A 1 80 ? 16.333 7.120 -37.403 1.00 60.59 80 ASP A O 1
ATOM 672 N N . LYS A 1 81 ? 15.132 5.253 -37.357 1.00 55.81 81 LYS A N 1
ATOM 673 C CA . LYS A 1 81 ? 15.671 4.725 -38.636 1.00 55.81 81 LYS A CA 1
ATOM 674 C C . LYS A 1 81 ? 14.918 5.148 -39.911 1.00 55.81 81 LYS A C 1
ATOM 676 O O . LYS A 1 81 ? 15.181 4.575 -40.965 1.00 55.81 81 LYS A O 1
ATOM 681 N N . ASN A 1 82 ? 14.006 6.120 -39.843 1.00 53.28 82 ASN A N 1
ATOM 682 C CA . ASN A 1 82 ? 13.173 6.541 -40.987 1.00 53.28 82 ASN A CA 1
ATOM 683 C C . ASN A 1 82 ? 13.395 7.993 -41.470 1.00 53.28 82 ASN A C 1
ATOM 685 O O . ASN A 1 82 ? 12.516 8.556 -42.125 1.00 53.28 82 ASN A O 1
ATOM 689 N N . THR A 1 83 ? 14.564 8.580 -41.215 1.00 47.22 83 THR A N 1
ATOM 690 C CA . THR A 1 83 ? 15.018 9.851 -41.825 1.00 47.22 83 THR A CA 1
AT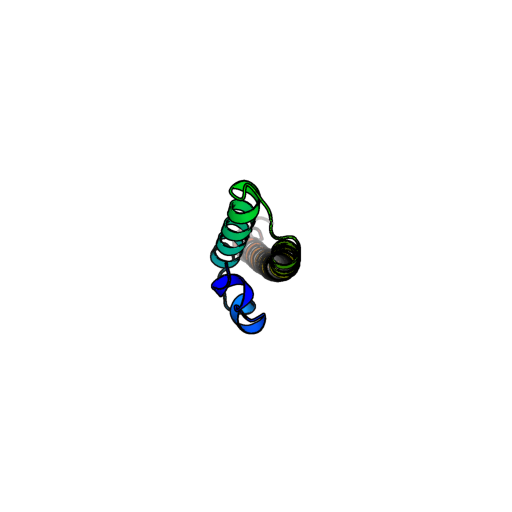OM 691 C C . THR A 1 83 ? 16.430 9.707 -42.357 1.00 47.22 83 THR A C 1
ATOM 693 O O . THR A 1 83 ? 16.708 10.309 -43.418 1.00 47.22 83 THR A O 1
#

Organism: NCBI:txid515440

Foldseek 3Di:
DVVLLPQDLVNLLVDDLVVLVVSLVVLVVCVVVDPDDPPVVNVSSVVSNVSSVVSSVVVVVVVVVVVVVVVVVVCVVPVVPPD

Secondary structure (DSSP, 8-state):
-HHHHH--HHHHHHS-HHHHHHHHHHHHHHHHH-SS--HHHHHHHHHHHHHHHHHHHHHHHHHHHHHHHHHHHHHHHHTGGG-

InterPro domains:
  IPR037004 Exonuclease VII, small subunit superfamily [SSF116842] (10-72)

pLDDT: mean 92.68, std 9.89, range [47.22, 98.25]